Protein AF-A0A660Z3Q2-F1 (afdb_monomer_lite)

Structure (mmCIF, N/CA/C/O backbone):
data_AF-A0A660Z3Q2-F1
#
_entry.id   AF-A0A660Z3Q2-F1
#
loop_
_atom_site.group_PDB
_atom_site.id
_atom_site.type_symbol
_atom_site.label_atom_id
_atom_site.label_alt_id
_atom_site.label_comp_id
_atom_site.label_asym_id
_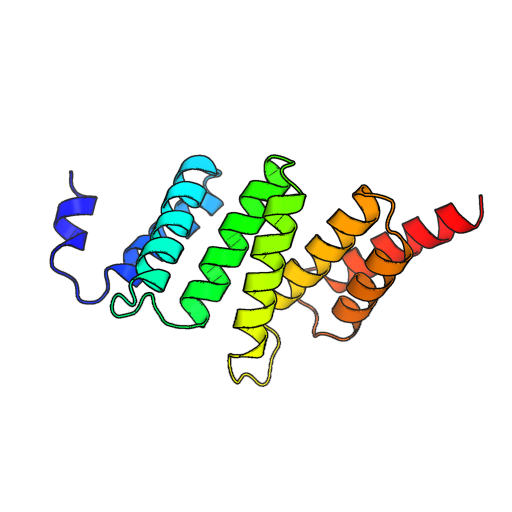atom_site.label_entity_id
_atom_site.label_seq_id
_atom_site.pdbx_PDB_ins_code
_atom_site.Cartn_x
_atom_site.Cartn_y
_atom_site.Cartn_z
_atom_site.occupancy
_atom_site.B_iso_or_equiv
_atom_site.auth_seq_id
_atom_site.auth_comp_id
_atom_site.auth_asym_id
_atom_site.auth_atom_id
_atom_site.pdbx_PDB_model_num
ATOM 1 N N . PRO A 1 1 ? 17.672 17.074 -21.835 1.00 53.78 1 PRO A N 1
ATOM 2 C CA . PRO A 1 1 ? 18.780 16.893 -22.802 1.00 53.78 1 PRO A CA 1
ATOM 3 C C . PRO A 1 1 ? 19.768 15.762 -22.444 1.00 53.78 1 PRO A C 1
ATOM 5 O O . PRO A 1 1 ? 19.957 14.878 -23.263 1.00 53.78 1 PRO A O 1
ATOM 8 N N . TYR A 1 2 ? 20.361 15.716 -21.237 1.00 38.00 2 TYR A N 1
ATOM 9 C CA . TYR A 1 2 ? 21.365 14.681 -20.887 1.00 38.00 2 TYR A CA 1
ATOM 10 C C . TYR A 1 2 ? 20.760 13.327 -20.441 1.00 38.00 2 TYR A C 1
ATOM 12 O O . TYR A 1 2 ? 21.288 12.262 -20.747 1.00 38.00 2 TYR A O 1
ATOM 20 N N . TYR A 1 3 ? 19.597 13.348 -19.776 1.00 50.69 3 TYR A N 1
ATOM 21 C CA . TYR A 1 3 ? 18.874 12.139 -19.339 1.00 50.69 3 TYR A CA 1
ATOM 22 C C . TYR A 1 3 ? 18.290 11.320 -20.510 1.00 50.69 3 TYR A C 1
ATOM 24 O O . TYR A 1 3 ? 18.230 10.093 -20.453 1.00 50.69 3 TYR A O 1
ATOM 32 N N . GLU A 1 4 ? 17.888 11.982 -21.596 1.00 46.44 4 GLU A N 1
ATOM 33 C CA . GLU A 1 4 ? 17.324 11.325 -22.788 1.00 46.44 4 GLU A CA 1
ATOM 34 C C . GLU A 1 4 ? 18.394 10.593 -23.606 1.00 46.44 4 GLU A C 1
ATOM 36 O O . GLU A 1 4 ? 18.151 9.493 -24.095 1.00 46.44 4 GLU A O 1
ATOM 41 N N . ILE A 1 5 ? 19.608 11.147 -23.674 1.00 48.66 5 ILE A N 1
ATOM 42 C CA . ILE A 1 5 ? 20.740 10.542 -24.390 1.00 48.66 5 ILE A CA 1
ATOM 43 C C . ILE A 1 5 ? 21.265 9.304 -23.645 1.00 48.66 5 ILE A C 1
ATOM 45 O O . ILE A 1 5 ? 21.630 8.315 -24.272 1.00 48.66 5 ILE A O 1
ATOM 49 N N . LEU A 1 6 ? 21.226 9.298 -22.306 1.00 46.88 6 LEU A N 1
ATOM 50 C CA . LEU A 1 6 ? 21.629 8.127 -21.515 1.00 46.88 6 LEU A CA 1
ATOM 51 C C . LEU A 1 6 ? 20.600 6.979 -21.547 1.00 46.88 6 LEU A C 1
ATOM 53 O O . LEU A 1 6 ? 20.926 5.839 -21.225 1.00 46.88 6 LEU A O 1
ATOM 57 N N . THR A 1 7 ? 19.338 7.265 -21.887 1.00 47.34 7 THR A N 1
ATOM 58 C CA . THR A 1 7 ? 18.231 6.294 -21.809 1.00 47.34 7 THR A CA 1
ATOM 59 C C . THR A 1 7 ? 17.910 5.602 -23.135 1.00 47.34 7 THR A C 1
ATOM 61 O O . THR A 1 7 ? 17.141 4.637 -23.127 1.00 47.34 7 THR A O 1
ATOM 64 N N . SER A 1 8 ? 18.489 6.042 -24.256 1.00 46.38 8 SER A N 1
ATOM 65 C CA . SER A 1 8 ? 18.271 5.449 -25.583 1.00 46.38 8 SER A CA 1
ATOM 66 C C . SER A 1 8 ? 19.147 4.221 -25.871 1.00 46.38 8 SER A C 1
ATOM 68 O O . SER A 1 8 ? 18.746 3.386 -26.674 1.00 46.38 8 SER A O 1
ATOM 70 N N . SER A 1 9 ? 20.287 4.058 -25.187 1.00 46.56 9 SER A N 1
ATOM 71 C CA . SER A 1 9 ? 21.282 3.010 -25.482 1.00 46.56 9 SER A CA 1
ATOM 72 C C . SER A 1 9 ? 21.433 1.917 -24.414 1.00 46.56 9 SER A C 1
ATOM 74 O O . SER A 1 9 ? 22.204 0.978 -24.606 1.00 46.56 9 SER A O 1
ATOM 76 N N . LEU A 1 10 ? 20.704 1.978 -23.290 1.00 49.03 10 LEU A N 1
ATOM 77 C CA . LEU A 1 10 ? 20.889 1.026 -22.187 1.00 49.03 10 LEU A CA 1
ATOM 78 C C . LEU A 1 10 ? 19.821 -0.089 -22.154 1.00 49.03 10 LEU A C 1
ATOM 80 O O . LEU A 1 10 ? 18.632 0.213 -22.001 1.00 49.03 10 LEU A O 1
ATOM 84 N N . PRO A 1 11 ? 20.224 -1.377 -22.063 1.00 50.94 11 PRO A N 1
ATOM 85 C CA . PRO A 1 11 ? 19.355 -2.527 -21.748 1.00 50.94 11 PRO A CA 1
ATOM 86 C C . PRO A 1 11 ? 18.588 -2.429 -20.407 1.00 50.94 11 PRO A C 1
ATOM 88 O O . PRO A 1 11 ? 17.907 -3.366 -19.992 1.00 50.94 11 PRO A O 1
ATOM 91 N N . LYS A 1 12 ? 18.714 -1.307 -19.681 1.00 64.00 12 LYS A N 1
ATOM 92 C CA . LYS A 1 12 ? 18.194 -1.067 -18.327 1.00 64.00 12 LYS A CA 1
ATOM 93 C C . LYS A 1 12 ? 17.257 0.150 -18.226 1.00 64.00 12 LYS A C 1
ATOM 95 O O . LYS A 1 12 ? 16.990 0.590 -17.111 1.00 64.00 12 LYS A O 1
ATOM 100 N N . LYS A 1 13 ? 16.698 0.663 -19.333 1.00 74.06 13 LYS A N 1
ATOM 101 C CA . LYS A 1 13 ? 15.799 1.845 -19.355 1.00 74.06 13 LYS A CA 1
ATOM 102 C C . LYS A 1 13 ? 14.706 1.834 -18.268 1.00 74.06 13 LYS A C 1
ATOM 104 O O . LYS A 1 13 ? 14.540 2.821 -17.556 1.00 74.06 13 LYS A O 1
ATOM 109 N N . GLN A 1 14 ? 14.046 0.693 -18.045 1.00 75.81 14 GLN A N 1
ATOM 110 C CA . GLN A 1 14 ? 13.028 0.545 -16.987 1.00 75.81 14 GLN A CA 1
ATOM 111 C C . GLN A 1 14 ? 13.573 0.757 -15.565 1.00 75.81 14 GLN A C 1
ATOM 113 O O . GLN A 1 14 ? 12.877 1.283 -14.701 1.00 75.81 14 GLN A O 1
ATOM 118 N N . VAL A 1 15 ? 14.826 0.366 -15.314 1.00 79.75 15 VAL A N 1
ATOM 119 C CA . VAL A 1 15 ? 15.496 0.559 -14.021 1.00 79.75 15 VAL A CA 1
ATOM 120 C C . VAL A 1 15 ? 15.781 2.044 -13.814 1.00 79.75 15 VAL A C 1
ATOM 122 O O . VAL A 1 15 ? 15.440 2.581 -12.765 1.00 79.75 15 VAL A O 1
ATOM 125 N N . CYS A 1 16 ? 16.331 2.722 -14.825 1.00 82.75 16 CYS A N 1
ATOM 126 C CA . CYS A 1 16 ? 16.638 4.154 -14.777 1.00 82.75 16 CYS A CA 1
ATOM 127 C C . CYS A 1 16 ? 15.385 5.021 -14.566 1.00 82.75 16 CYS A C 1
ATOM 129 O O . CYS A 1 16 ? 15.412 5.950 -13.759 1.00 82.75 16 CYS A O 1
ATOM 131 N N . GLU A 1 17 ? 14.277 4.706 -15.241 1.00 87.75 17 GLU A N 1
ATOM 132 C CA . GLU A 1 17 ? 13.003 5.419 -15.064 1.00 87.75 17 GLU A CA 1
ATOM 133 C C . GLU A 1 17 ? 12.446 5.250 -13.644 1.00 87.75 17 GLU A C 1
ATOM 135 O O . GLU A 1 17 ? 12.069 6.230 -13.003 1.00 87.75 17 GLU A O 1
ATOM 140 N N . ARG A 1 18 ? 12.465 4.029 -13.097 1.00 92.44 18 ARG A N 1
ATOM 141 C CA . ARG A 1 18 ? 12.018 3.773 -11.717 1.00 92.44 18 ARG A CA 1
ATOM 142 C C . ARG A 1 18 ? 12.894 4.480 -10.685 1.00 92.44 18 ARG A C 1
ATOM 144 O O . ARG A 1 18 ? 12.364 5.054 -9.737 1.00 92.44 18 ARG A O 1
ATOM 151 N N . TRP A 1 19 ? 14.216 4.484 -10.869 1.00 90.81 19 TRP A N 1
ATOM 152 C CA . TRP A 1 19 ? 15.125 5.238 -9.998 1.00 90.81 19 TRP A CA 1
ATOM 153 C C . TRP A 1 19 ? 14.843 6.735 -10.033 1.00 90.81 19 TRP A C 1
ATOM 155 O O . TRP A 1 19 ? 14.782 7.360 -8.977 1.00 90.81 19 TRP A O 1
ATOM 165 N N . HIS A 1 20 ? 14.603 7.294 -11.218 1.00 91.56 20 HIS A N 1
ATOM 166 C CA . HIS A 1 20 ? 14.209 8.692 -11.350 1.00 91.56 20 HIS A CA 1
ATOM 167 C C . HIS A 1 20 ? 12.900 8.977 -10.595 1.00 91.56 20 HIS A C 1
ATOM 169 O O . HIS A 1 20 ? 12.843 9.930 -9.819 1.00 91.56 20 HIS A O 1
ATOM 175 N N . GLY A 1 21 ? 11.899 8.097 -10.715 1.00 94.00 21 GLY A N 1
ATOM 176 C CA . GLY A 1 21 ? 10.656 8.186 -9.944 1.00 94.00 21 GLY A CA 1
ATOM 177 C C . GLY A 1 21 ? 10.888 8.175 -8.428 1.00 94.00 21 GLY A C 1
ATOM 178 O O . GLY A 1 21 ? 10.359 9.024 -7.716 1.00 94.00 21 GLY A O 1
ATOM 179 N N . ARG A 1 22 ? 11.737 7.276 -7.916 1.00 92.62 22 ARG A N 1
ATOM 180 C CA . ARG A 1 22 ? 12.079 7.213 -6.479 1.00 92.62 22 ARG A CA 1
ATOM 181 C C . ARG A 1 22 ? 12.795 8.467 -5.985 1.00 92.62 22 ARG A C 1
ATOM 183 O O . ARG A 1 22 ? 12.502 8.948 -4.893 1.00 92.62 22 ARG A O 1
ATOM 190 N N . ILE A 1 23 ? 13.727 8.999 -6.777 1.00 93.00 23 ILE A N 1
ATOM 191 C CA . ILE A 1 23 ? 14.432 10.244 -6.450 1.00 93.00 23 ILE A CA 1
ATOM 192 C C . ILE A 1 23 ? 13.438 11.407 -6.403 1.00 93.00 23 ILE A C 1
ATOM 194 O O . ILE A 1 23 ? 13.490 12.201 -5.468 1.00 93.00 23 ILE A O 1
ATOM 198 N N . ALA A 1 24 ? 12.511 11.479 -7.363 1.00 93.69 24 ALA A N 1
ATOM 199 C CA . ALA A 1 24 ? 11.453 12.482 -7.375 1.00 93.69 24 ALA A CA 1
ATOM 200 C C . ALA A 1 24 ? 10.584 12.401 -6.107 1.00 93.69 24 ALA A C 1
ATOM 202 O O . ALA A 1 24 ? 10.389 13.424 -5.457 1.00 93.69 24 ALA A O 1
ATOM 203 N N . ILE A 1 25 ? 10.164 11.199 -5.687 1.00 92.50 25 ILE A N 1
ATOM 204 C CA . ILE A 1 25 ? 9.449 10.987 -4.413 1.00 92.50 25 ILE A CA 1
ATOM 205 C C . ILE A 1 25 ? 10.26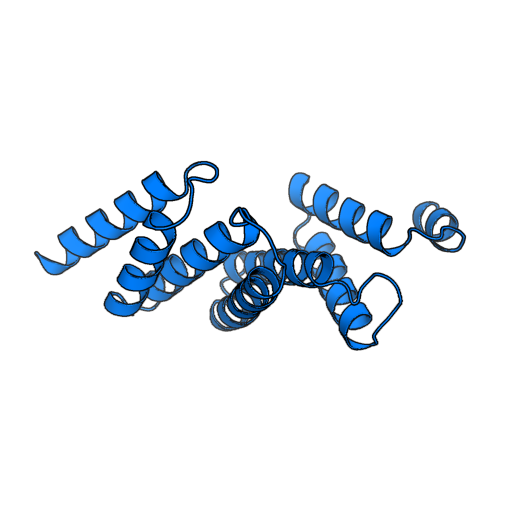9 11.501 -3.225 1.00 92.50 25 ILE A C 1
ATOM 207 O O . ILE A 1 25 ? 9.759 12.270 -2.416 1.00 92.50 25 ILE A O 1
ATOM 211 N N . LYS A 1 26 ? 11.553 11.129 -3.134 1.00 92.44 26 LYS A N 1
ATOM 212 C CA . LYS A 1 26 ? 12.428 11.549 -2.026 1.00 92.44 26 LYS A CA 1
ATOM 213 C C . LYS A 1 26 ? 12.621 13.071 -1.968 1.00 92.44 26 LYS A C 1
ATOM 215 O O . LYS A 1 26 ? 12.814 13.614 -0.889 1.00 92.44 26 LYS A O 1
ATOM 220 N N . LYS A 1 27 ? 12.564 13.750 -3.116 1.00 93.50 27 LYS A N 1
ATOM 221 C CA . LYS A 1 27 ? 12.647 15.214 -3.228 1.00 93.50 27 LYS A CA 1
ATOM 222 C C . LYS A 1 27 ? 11.294 15.928 -3.098 1.00 93.50 27 LYS A C 1
ATOM 224 O O . LYS A 1 27 ? 11.259 17.150 -3.180 1.00 93.50 27 LYS A O 1
ATOM 229 N N . GLY A 1 28 ? 10.190 15.196 -2.926 1.00 91.81 28 GLY A N 1
ATOM 230 C CA . GLY A 1 28 ? 8.841 15.768 -2.861 1.00 91.81 28 GLY A CA 1
ATOM 231 C C . GLY A 1 28 ? 8.275 16.217 -4.215 1.00 91.81 28 GLY A C 1
ATOM 232 O O . GLY A 1 28 ? 7.280 16.934 -4.265 1.00 91.81 28 GLY A O 1
ATOM 233 N N . TYR A 1 29 ? 8.871 15.800 -5.334 1.00 93.62 29 TYR A N 1
ATOM 234 C CA . TYR A 1 29 ? 8.390 16.107 -6.684 1.00 93.62 29 TYR A CA 1
ATOM 235 C C . TYR A 1 29 ? 7.261 15.148 -7.089 1.00 93.62 29 TYR A C 1
ATOM 237 O O . TYR A 1 29 ? 7.419 14.303 -7.975 1.00 93.62 29 TYR A O 1
ATOM 245 N N . TRP A 1 30 ? 6.114 15.265 -6.412 1.00 89.00 30 TRP A N 1
ATOM 246 C CA . TRP A 1 30 ? 4.984 14.335 -6.527 1.00 89.00 30 TRP A CA 1
ATOM 247 C C . TRP A 1 30 ? 4.407 14.251 -7.944 1.00 89.00 30 TRP A C 1
ATOM 249 O O . TRP A 1 30 ? 4.176 13.151 -8.437 1.00 89.00 30 TRP A O 1
ATOM 259 N N . ILE A 1 31 ? 4.260 15.390 -8.633 1.00 90.81 31 ILE A N 1
ATOM 260 C CA . ILE A 1 31 ? 3.751 15.452 -10.016 1.00 90.81 31 ILE A CA 1
ATOM 261 C C . ILE A 1 31 ? 4.686 14.693 -10.970 1.00 90.81 31 ILE A C 1
ATOM 263 O O . ILE A 1 31 ? 4.242 13.875 -11.777 1.00 90.81 31 ILE A O 1
ATOM 267 N N . THR A 1 32 ? 5.996 14.922 -10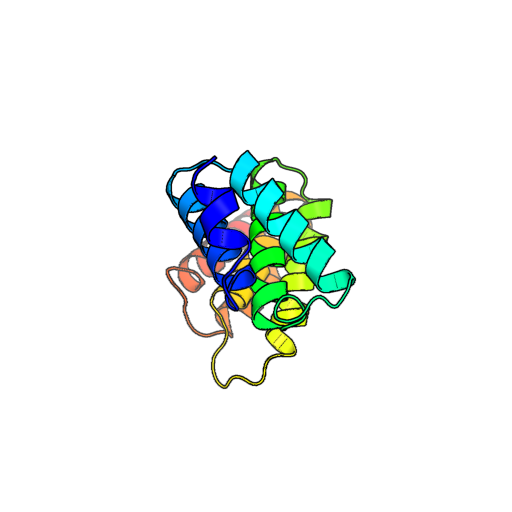.848 1.00 92.12 32 THR A N 1
ATOM 268 C CA . THR A 1 32 ? 7.011 14.240 -11.660 1.00 92.12 32 THR A CA 1
ATOM 269 C C . THR A 1 32 ? 6.996 12.736 -11.407 1.00 92.12 32 THR A C 1
ATOM 271 O O . THR A 1 32 ? 6.984 11.949 -12.353 1.00 92.12 32 THR A O 1
ATOM 274 N N . ALA A 1 33 ? 6.955 12.323 -10.138 1.00 93.94 33 ALA A N 1
ATOM 275 C CA . ALA A 1 33 ? 6.897 10.912 -9.777 1.00 93.94 33 ALA A CA 1
ATOM 276 C C . ALA A 1 33 ? 5.622 10.230 -10.302 1.00 93.94 33 ALA A C 1
ATOM 278 O O . ALA A 1 33 ? 5.704 9.133 -10.855 1.00 93.94 33 ALA A O 1
ATOM 279 N N . ASP A 1 34 ? 4.465 10.884 -10.179 1.00 92.06 34 ASP A N 1
ATOM 280 C CA . ASP A 1 34 ? 3.187 10.380 -10.690 1.00 92.06 34 ASP A CA 1
ATOM 281 C C . ASP A 1 34 ? 3.235 10.150 -12.202 1.00 92.06 34 ASP A C 1
ATOM 283 O O . ASP A 1 34 ? 2.909 9.057 -12.668 1.00 92.06 34 ASP A O 1
ATOM 287 N N . SER A 1 35 ? 3.729 11.134 -12.960 1.00 94.62 35 SER A N 1
ATOM 288 C CA . SER A 1 35 ? 3.901 11.019 -14.412 1.00 94.62 35 SER A CA 1
ATOM 289 C C . SER A 1 35 ? 4.796 9.831 -14.787 1.00 94.62 35 SER A C 1
ATOM 291 O O . SER A 1 35 ? 4.427 8.998 -15.622 1.00 94.62 35 SER A O 1
ATOM 293 N N . ILE A 1 36 ? 5.938 9.680 -14.105 1.00 95.56 36 ILE A N 1
ATOM 294 C CA . ILE A 1 36 ? 6.874 8.572 -14.332 1.00 95.56 36 ILE A CA 1
ATOM 295 C C . ILE A 1 36 ? 6.197 7.221 -14.074 1.00 95.56 36 ILE A C 1
ATOM 297 O O . ILE A 1 36 ? 6.227 6.342 -14.939 1.00 95.56 36 ILE A O 1
ATOM 301 N N . PHE A 1 37 ? 5.570 7.028 -12.911 1.00 97.31 37 PHE A N 1
ATOM 302 C CA . PHE A 1 37 ? 4.997 5.728 -12.557 1.00 97.31 37 PHE A CA 1
ATOM 303 C C . PHE A 1 37 ? 3.718 5.400 -13.341 1.00 97.31 37 PHE A C 1
ATOM 305 O O . PHE A 1 37 ? 3.500 4.231 -13.674 1.00 97.31 37 PHE A O 1
ATOM 312 N N . LYS A 1 38 ? 2.919 6.396 -13.749 1.00 96.69 38 LYS A N 1
ATOM 313 C CA . LYS A 1 38 ? 1.826 6.190 -14.716 1.00 96.69 38 LYS A CA 1
ATOM 314 C C . LYS A 1 38 ? 2.361 5.715 -16.064 1.00 96.69 38 LYS A C 1
ATOM 316 O O . LYS A 1 38 ? 1.837 4.747 -16.613 1.00 96.69 38 LYS A O 1
ATOM 321 N N . ASN A 1 39 ? 3.438 6.323 -16.561 1.00 95.69 39 ASN A N 1
ATOM 322 C CA . ASN A 1 39 ? 4.083 5.898 -17.803 1.00 95.69 39 ASN A CA 1
ATOM 323 C C . ASN A 1 39 ? 4.631 4.460 -17.696 1.00 95.69 39 ASN A C 1
ATOM 325 O O . ASN A 1 39 ? 4.410 3.639 -18.586 1.00 95.69 39 ASN A O 1
ATOM 329 N N . VAL A 1 40 ? 5.248 4.100 -16.565 1.00 95.62 40 VAL A N 1
ATOM 330 C CA . VAL A 1 40 ? 5.672 2.715 -16.287 1.00 95.62 40 VAL A CA 1
ATOM 331 C C . VAL A 1 40 ? 4.495 1.737 -16.396 1.00 95.62 40 VAL A C 1
ATOM 333 O O . VAL A 1 40 ? 4.640 0.683 -17.015 1.00 95.62 40 VAL A O 1
ATOM 336 N N . LEU A 1 41 ? 3.318 2.077 -15.856 1.00 96.00 41 LEU A N 1
ATOM 337 C CA . LEU A 1 41 ? 2.121 1.235 -15.970 1.00 96.00 41 LEU A CA 1
ATOM 338 C C . LEU A 1 41 ? 1.585 1.148 -17.406 1.00 96.00 41 LEU A C 1
ATOM 340 O O . LEU A 1 41 ? 1.138 0.075 -17.809 1.00 96.00 41 LEU A O 1
ATOM 344 N N . VAL A 1 42 ? 1.640 2.232 -18.187 1.00 96.00 42 VAL A N 1
ATOM 345 C CA . VAL A 1 42 ? 1.274 2.220 -19.617 1.00 96.00 42 VAL A CA 1
ATOM 346 C C . VAL A 1 42 ? 2.186 1.268 -20.392 1.00 96.00 42 VAL A C 1
ATOM 348 O O . VAL A 1 42 ? 1.695 0.353 -21.054 1.00 96.00 42 VAL A O 1
ATOM 351 N N . LYS A 1 43 ? 3.507 1.392 -20.224 1.00 94.25 43 LYS A N 1
ATOM 352 C CA . LYS A 1 43 ? 4.489 0.501 -20.862 1.00 94.25 43 LYS A CA 1
ATOM 353 C C . LYS A 1 43 ? 4.320 -0.957 -20.428 1.00 94.25 43 LYS A C 1
ATOM 355 O O . LYS A 1 43 ? 4.462 -1.877 -21.230 1.00 94.25 43 LYS A O 1
ATOM 360 N N . ALA A 1 44 ? 3.968 -1.182 -19.162 1.00 93.94 44 ALA A N 1
ATOM 361 C CA . ALA A 1 44 ? 3.697 -2.516 -18.640 1.00 93.94 44 ALA A CA 1
ATOM 362 C C . ALA A 1 44 ? 2.438 -3.160 -19.249 1.00 93.94 44 ALA A C 1
ATOM 364 O O . ALA A 1 44 ? 2.401 -4.384 -19.373 1.00 93.94 44 ALA A O 1
ATOM 365 N N . LYS A 1 45 ? 1.421 -2.365 -19.620 1.00 94.12 45 LYS A N 1
ATOM 366 C CA . LYS A 1 45 ? 0.223 -2.836 -20.345 1.00 94.12 45 LYS A CA 1
ATOM 367 C C . LYS A 1 45 ? 0.522 -3.172 -21.803 1.00 94.12 45 LYS A C 1
ATOM 369 O O . LYS A 1 45 ? -0.029 -4.128 -22.326 1.00 94.12 45 LYS A O 1
ATOM 374 N N . GLN A 1 46 ? 1.426 -2.426 -22.428 1.00 93.94 46 GLN A N 1
ATOM 375 C CA . GLN A 1 46 ? 1.917 -2.679 -23.786 1.00 93.94 46 GLN A CA 1
ATOM 376 C C . GLN A 1 46 ? 2.917 -3.853 -23.860 1.00 93.94 46 GLN A C 1
ATOM 378 O O . GLN A 1 46 ? 3.502 -4.097 -24.908 1.00 93.94 46 GLN A O 1
ATOM 383 N N . ASN A 1 47 ? 3.139 -4.573 -22.753 1.00 90.00 47 ASN A N 1
ATOM 384 C CA . ASN A 1 47 ? 4.077 -5.693 -22.651 1.00 90.00 47 ASN A CA 1
ATOM 385 C C . ASN A 1 47 ? 5.528 -5.357 -23.040 1.00 90.00 47 ASN A C 1
ATOM 387 O O . ASN A 1 47 ? 6.278 -6.252 -23.426 1.00 90.00 47 ASN A O 1
ATOM 391 N N . LEU A 1 48 ? 5.966 -4.100 -22.871 1.00 88.06 48 LEU A N 1
ATOM 392 C CA . LEU A 1 48 ? 7.363 -3.743 -23.123 1.00 88.06 48 LEU A CA 1
ATOM 393 C C . LEU A 1 48 ? 8.293 -4.542 -22.203 1.00 88.06 48 LEU A C 1
ATOM 395 O O . LEU A 1 48 ? 8.065 -4.658 -20.990 1.00 88.06 48 LEU A O 1
ATOM 399 N N . THR A 1 49 ? 9.379 -5.047 -22.789 1.00 85.94 49 THR A N 1
ATOM 400 C CA . THR A 1 49 ? 10.377 -5.876 -22.114 1.00 85.94 49 THR A CA 1
ATOM 401 C C . THR A 1 49 ? 10.851 -5.231 -20.814 1.00 85.94 49 THR A C 1
ATOM 403 O O . THR A 1 49 ? 11.308 -4.090 -20.776 1.00 85.94 49 THR A O 1
ATOM 406 N N . GLY A 1 50 ? 10.725 -5.970 -19.710 1.00 86.50 50 GLY A N 1
ATOM 407 C CA . GLY A 1 50 ? 11.158 -5.539 -18.381 1.00 86.50 50 GLY A CA 1
ATOM 408 C C . GLY A 1 50 ? 10.109 -4.759 -17.584 1.00 86.50 50 GLY A C 1
ATOM 409 O O . GLY A 1 50 ? 10.098 -4.896 -16.361 1.00 86.50 50 GLY A O 1
ATOM 410 N N . TYR A 1 51 ? 9.197 -4.025 -18.232 1.00 90.00 51 TYR A N 1
ATOM 411 C CA . TYR A 1 51 ? 8.087 -3.322 -17.567 1.00 90.00 51 TYR A CA 1
ATOM 412 C C . TYR A 1 51 ? 6.957 -4.272 -17.163 1.00 90.00 51 TYR A C 1
ATOM 414 O O . TYR A 1 51 ? 6.255 -4.048 -16.178 1.00 90.00 51 TYR A O 1
ATOM 422 N N . ASN A 1 52 ? 6.795 -5.367 -17.905 1.00 88.62 52 ASN A N 1
ATOM 423 C CA . ASN A 1 52 ? 5.762 -6.372 -17.675 1.00 88.62 52 ASN A CA 1
ATOM 424 C C . ASN A 1 52 ? 5.952 -7.204 -16.384 1.00 88.62 52 ASN A C 1
ATOM 426 O O . ASN A 1 52 ? 5.012 -7.888 -15.968 1.00 88.62 52 ASN A O 1
ATOM 430 N N . LYS A 1 53 ? 7.119 -7.115 -15.728 1.00 93.44 53 LYS A N 1
ATOM 431 C CA . LYS A 1 53 ? 7.459 -7.833 -14.487 1.00 93.44 53 LYS A CA 1
ATOM 432 C C . LYS A 1 53 ? 6.548 -7.428 -13.320 1.00 93.44 53 LYS A C 1
ATOM 434 O O . LYS A 1 53 ? 6.350 -6.242 -13.060 1.00 93.44 53 LYS A O 1
ATOM 439 N N . LEU A 1 54 ? 6.082 -8.404 -12.535 1.00 94.94 54 LEU A N 1
ATOM 440 C CA . LEU A 1 54 ? 5.189 -8.167 -11.388 1.00 94.94 54 LEU A CA 1
ATOM 441 C C . LEU A 1 54 ? 5.774 -7.182 -10.365 1.00 94.94 54 LEU A C 1
ATOM 443 O O . LEU A 1 54 ? 5.083 -6.262 -9.940 1.00 94.94 54 LEU A O 1
ATOM 447 N N . LYS A 1 55 ? 7.072 -7.299 -10.041 1.00 94.69 55 LYS A N 1
ATOM 448 C CA . LYS A 1 55 ? 7.761 -6.375 -9.118 1.00 94.69 55 LYS A CA 1
ATOM 449 C C . LYS A 1 55 ? 7.719 -4.914 -9.599 1.00 94.69 55 LYS A C 1
ATOM 451 O O . LYS A 1 55 ? 7.631 -4.014 -8.771 1.00 94.69 55 LYS A O 1
ATOM 456 N N . VAL A 1 56 ? 7.760 -4.684 -10.917 1.00 94.88 56 VAL A N 1
ATOM 457 C CA . VAL A 1 56 ? 7.671 -3.343 -11.526 1.00 94.88 56 VAL A CA 1
ATOM 458 C C . VAL A 1 56 ? 6.242 -2.817 -11.455 1.00 94.88 56 VAL A C 1
ATOM 460 O O . VAL A 1 56 ? 6.023 -1.693 -11.010 1.00 94.88 56 VAL A O 1
ATOM 463 N N . LYS A 1 57 ? 5.269 -3.650 -11.838 1.00 97.00 57 LYS A N 1
ATOM 464 C CA . LYS A 1 57 ? 3.841 -3.314 -11.787 1.00 97.00 57 LYS A CA 1
ATOM 465 C C . LYS A 1 57 ? 3.375 -2.989 -10.364 1.00 97.00 57 LYS A C 1
ATOM 467 O O . LYS A 1 57 ? 2.690 -1.988 -10.180 1.00 97.00 57 LYS A O 1
ATOM 472 N N . ARG A 1 58 ? 3.792 -3.786 -9.371 1.00 97.69 58 ARG A N 1
ATOM 473 C CA . ARG A 1 58 ? 3.532 -3.569 -7.937 1.00 97.69 58 ARG A CA 1
ATOM 474 C C . ARG A 1 58 ? 4.000 -2.191 -7.487 1.00 97.69 58 ARG A C 1
ATOM 476 O O . ARG A 1 58 ? 3.213 -1.404 -6.981 1.00 97.69 58 ARG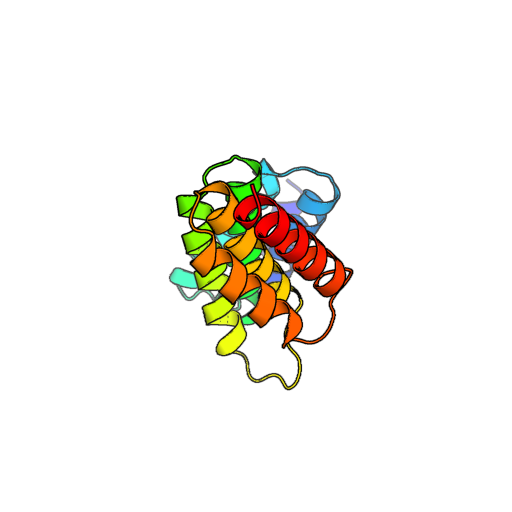 A O 1
ATOM 483 N N . GLU A 1 59 ? 5.278 -1.897 -7.709 1.00 97.06 59 GLU A N 1
ATOM 484 C CA . GLU A 1 59 ? 5.877 -0.630 -7.296 1.00 97.06 59 GLU A CA 1
ATOM 485 C C . GLU A 1 59 ? 5.194 0.573 -7.955 1.00 97.06 59 GLU A C 1
ATOM 487 O O . GLU A 1 59 ? 4.855 1.544 -7.283 1.00 97.06 59 GLU A O 1
ATOM 492 N N . ALA A 1 60 ? 4.973 0.509 -9.269 1.00 97.50 60 ALA A N 1
ATOM 493 C CA . ALA A 1 60 ? 4.346 1.608 -9.987 1.00 97.50 60 ALA A CA 1
ATOM 494 C C . ALA A 1 60 ? 2.891 1.821 -9.542 1.00 97.50 60 ALA A C 1
ATOM 496 O O . ALA A 1 60 ? 2.473 2.959 -9.346 1.00 97.50 60 ALA A O 1
ATOM 497 N N . ALA A 1 61 ? 2.137 0.739 -9.313 1.00 98.31 61 ALA A N 1
ATOM 498 C CA . ALA A 1 61 ? 0.786 0.821 -8.767 1.00 98.31 61 ALA A CA 1
ATOM 499 C C . ALA A 1 61 ? 0.772 1.480 -7.380 1.00 98.31 61 ALA A C 1
ATOM 501 O O . ALA A 1 61 ? -0.044 2.369 -7.153 1.00 98.31 61 ALA A O 1
ATOM 502 N N . TYR A 1 62 ? 1.705 1.117 -6.495 1.00 98.31 62 TYR A N 1
ATOM 503 C CA . TYR A 1 62 ? 1.822 1.721 -5.167 1.00 98.31 62 TYR A CA 1
ATOM 504 C C . TYR A 1 62 ? 2.053 3.235 -5.220 1.00 98.31 62 TYR A C 1
ATOM 506 O O . TYR A 1 62 ? 1.329 3.991 -4.575 1.00 98.31 62 TYR A O 1
ATOM 514 N N . TYR A 1 63 ? 3.039 3.702 -5.992 1.00 97.50 63 TYR A N 1
ATOM 515 C CA . TYR A 1 63 ? 3.352 5.134 -6.022 1.00 97.50 63 TYR A CA 1
ATOM 516 C C . TYR A 1 63 ? 2.242 5.965 -6.673 1.00 97.50 63 TYR A C 1
ATOM 518 O O . TYR A 1 63 ? 1.945 7.057 -6.188 1.00 97.50 63 TYR A O 1
ATOM 526 N N . VAL A 1 64 ? 1.579 5.432 -7.704 1.00 97.88 64 VAL A N 1
ATOM 527 C CA . VAL A 1 64 ? 0.393 6.071 -8.297 1.00 97.88 64 VAL A CA 1
ATOM 528 C C . VAL A 1 64 ? -0.758 6.131 -7.287 1.00 97.88 64 VAL A C 1
ATOM 530 O O . VAL A 1 64 ? -1.385 7.177 -7.134 1.00 97.88 64 VAL A O 1
ATOM 533 N N . ALA A 1 65 ? -1.009 5.048 -6.544 1.00 97.94 65 ALA A N 1
ATOM 534 C CA . ALA A 1 65 ? -2.025 5.029 -5.493 1.00 97.94 65 ALA A CA 1
ATOM 535 C C . ALA A 1 65 ? -1.732 6.053 -4.388 1.00 97.94 65 ALA A C 1
ATOM 537 O O . ALA A 1 65 ? -2.620 6.798 -3.975 1.00 97.94 65 ALA A O 1
ATOM 538 N N . ASN A 1 66 ? -0.475 6.135 -3.946 1.00 95.94 66 ASN A N 1
ATOM 539 C CA . ASN A 1 66 ? -0.059 7.085 -2.923 1.00 95.94 66 ASN A CA 1
ATOM 540 C C . ASN A 1 66 ? -0.236 8.539 -3.382 1.00 95.94 66 ASN A C 1
ATOM 542 O O . ASN A 1 66 ? -0.693 9.367 -2.598 1.00 95.94 66 ASN A O 1
ATOM 546 N N . ASN A 1 67 ? 0.051 8.850 -4.650 1.00 95.88 67 ASN A N 1
ATOM 547 C CA . ASN A 1 67 ? -0.211 10.181 -5.193 1.00 95.88 67 ASN A CA 1
ATOM 548 C C . ASN A 1 67 ? -1.716 10.513 -5.209 1.00 95.88 67 ASN A C 1
ATOM 550 O O . ASN A 1 67 ? -2.117 11.595 -4.776 1.00 95.88 67 ASN A O 1
ATOM 554 N N . TYR A 1 68 ? -2.572 9.570 -5.618 1.00 97.38 68 TYR A N 1
ATOM 555 C CA . TYR A 1 68 ? -4.026 9.752 -5.526 1.00 97.38 68 TYR A CA 1
ATOM 556 C C . TYR A 1 68 ? -4.503 9.948 -4.081 1.00 97.38 68 TYR A C 1
ATOM 558 O O . TYR A 1 68 ? -5.335 10.813 -3.824 1.00 97.38 68 TYR A O 1
ATOM 566 N N . LYS A 1 69 ? -3.929 9.214 -3.119 1.00 95.88 69 LYS A N 1
ATOM 567 C CA . LYS A 1 69 ? -4.219 9.382 -1.688 1.00 95.88 69 LYS A CA 1
ATOM 568 C C . LYS A 1 69 ? -3.845 10.783 -1.195 1.00 95.88 69 LYS A C 1
ATOM 570 O O . LYS A 1 69 ? -4.652 11.421 -0.527 1.00 95.88 69 LYS A O 1
ATOM 575 N N . ILE A 1 70 ? -2.641 11.260 -1.521 1.00 93.25 70 ILE A N 1
ATOM 576 C CA . ILE A 1 70 ? -2.148 12.594 -1.127 1.00 93.25 70 ILE A CA 1
ATOM 577 C C . ILE A 1 70 ? -3.012 13.700 -1.748 1.00 93.25 70 ILE A C 1
ATOM 579 O O . ILE A 1 70 ? -3.327 14.681 -1.084 1.00 93.25 70 ILE A O 1
ATOM 583 N N . THR A 1 71 ? -3.464 13.513 -2.989 1.00 94.44 71 THR A N 1
ATOM 584 C CA . THR A 1 71 ? -4.352 14.455 -3.694 1.00 94.44 71 THR A CA 1
ATOM 585 C C . THR A 1 71 ? -5.841 14.251 -3.381 1.00 94.44 71 THR A C 1
ATOM 587 O O . THR A 1 71 ? -6.693 14.809 -4.064 1.00 94.44 71 THR A O 1
ATOM 590 N N . SER A 1 72 ? -6.175 13.470 -2.345 1.00 95.00 72 SER A N 1
ATOM 591 C CA . SER A 1 72 ? -7.547 13.181 -1.887 1.00 95.00 72 SER A CA 1
ATOM 592 C C . SER A 1 72 ? -8.486 12.533 -2.921 1.00 95.00 72 SER A C 1
ATOM 594 O O . SER A 1 72 ? -9.694 12.478 -2.710 1.00 95.00 72 SER A O 1
ATOM 596 N N . GLN A 1 73 ? -7.950 11.955 -3.995 1.00 97.38 73 GLN A N 1
ATOM 597 C CA . GLN A 1 73 ? -8.696 11.169 -4.984 1.00 97.38 73 GLN A CA 1
ATOM 598 C C . GLN A 1 73 ? -8.814 9.709 -4.516 1.00 97.38 73 GLN A C 1
ATOM 600 O O . GLN A 1 73 ? -8.158 8.804 -5.042 1.00 97.38 73 GLN A O 1
ATOM 605 N N . LEU A 1 74 ? -9.612 9.483 -3.470 1.00 97.00 74 LEU A N 1
ATOM 606 C CA . LEU A 1 74 ? -9.595 8.234 -2.698 1.00 97.00 74 LEU A CA 1
ATOM 607 C C . LEU A 1 74 ? -10.073 7.004 -3.485 1.00 97.00 74 LEU A C 1
ATOM 609 O O . LEU A 1 74 ? -9.490 5.933 -3.327 1.00 97.00 74 LEU A O 1
ATOM 613 N N . ASP A 1 75 ? -11.054 7.149 -4.377 1.00 97.44 75 ASP A N 1
ATOM 614 C CA . ASP A 1 75 ? -11.544 6.030 -5.198 1.00 97.44 75 ASP A CA 1
ATOM 615 C C . ASP A 1 75 ? -10.464 5.524 -6.158 1.00 97.44 75 ASP A C 1
ATOM 617 O O . ASP A 1 75 ? -10.183 4.325 -6.239 1.00 97.44 75 ASP A O 1
ATOM 621 N N . SER A 1 76 ? -9.767 6.451 -6.819 1.00 97.81 76 SER A N 1
ATOM 622 C CA . SER A 1 76 ? -8.602 6.131 -7.643 1.00 97.81 76 SER A CA 1
ATOM 623 C C . SER A 1 76 ? -7.498 5.485 -6.806 1.00 97.81 76 SER A C 1
ATOM 625 O O . SER A 1 76 ? -6.918 4.481 -7.224 1.00 97.81 76 SER A O 1
ATOM 627 N N . ALA A 1 77 ? -7.225 6.007 -5.607 1.00 98.38 77 ALA A N 1
ATOM 628 C CA . ALA A 1 77 ? -6.226 5.429 -4.712 1.00 98.38 77 ALA A CA 1
ATOM 629 C C . ALA A 1 77 ? -6.548 3.963 -4.373 1.00 98.38 77 ALA A C 1
ATOM 631 O O . ALA A 1 77 ? -5.675 3.106 -4.517 1.00 98.38 77 ALA A O 1
ATOM 632 N N . LEU A 1 78 ? -7.803 3.652 -4.023 1.00 98.50 78 LEU A N 1
ATOM 633 C CA . LEU A 1 78 ? -8.257 2.284 -3.751 1.00 98.50 78 LEU A CA 1
ATOM 634 C C . LEU A 1 78 ? -8.022 1.350 -4.942 1.00 98.50 78 LEU A C 1
ATOM 636 O O . LEU A 1 78 ? -7.522 0.240 -4.758 1.00 98.50 78 LEU A O 1
ATOM 640 N N . VAL A 1 79 ? -8.331 1.783 -6.168 1.00 98.44 79 VAL A N 1
ATOM 641 C CA . VAL A 1 79 ? -8.111 0.965 -7.375 1.00 98.44 79 VAL A CA 1
ATOM 642 C C . VAL A 1 79 ? -6.635 0.589 -7.526 1.00 98.44 79 VAL A C 1
ATOM 644 O O . VAL A 1 79 ? -6.308 -0.569 -7.804 1.00 98.44 79 VAL A O 1
ATOM 647 N N . TYR A 1 80 ? -5.724 1.547 -7.352 1.00 98.56 80 TYR A N 1
ATOM 648 C CA . TYR A 1 80 ? -4.296 1.291 -7.540 1.00 98.56 80 TYR A CA 1
ATOM 649 C C . TYR A 1 80 ? -3.652 0.560 -6.352 1.00 98.56 80 TYR A C 1
ATOM 651 O O . TYR A 1 80 ? -2.792 -0.291 -6.591 1.00 98.56 80 TYR A O 1
ATOM 659 N N . PHE A 1 81 ? -4.095 0.787 -5.110 1.00 98.75 81 PHE A N 1
ATOM 660 C CA . PHE A 1 81 ? -3.652 -0.020 -3.966 1.00 98.75 81 PHE A CA 1
ATOM 661 C C . PHE A 1 81 ? -4.093 -1.480 -4.108 1.00 98.75 81 PHE A C 1
ATOM 663 O O . PHE A 1 81 ? -3.264 -2.372 -3.961 1.00 98.75 81 PHE A O 1
ATOM 670 N N . ASN A 1 82 ? -5.334 -1.747 -4.529 1.00 98.62 82 ASN A N 1
ATOM 671 C CA . ASN A 1 82 ? -5.780 -3.118 -4.803 1.00 98.62 82 ASN A CA 1
ATOM 672 C C . ASN A 1 82 ? -4.952 -3.786 -5.910 1.00 98.62 82 ASN A C 1
ATOM 674 O O . ASN A 1 82 ? -4.557 -4.944 -5.788 1.00 98.62 82 ASN A O 1
ATOM 678 N N . ARG A 1 83 ? -4.604 -3.055 -6.978 1.00 98.38 83 ARG A N 1
ATOM 679 C CA . ARG A 1 83 ? -3.669 -3.565 -7.998 1.00 98.38 83 ARG A CA 1
ATOM 680 C C . ARG A 1 83 ? -2.301 -3.899 -7.403 1.00 98.38 83 ARG A C 1
ATOM 682 O O . ARG A 1 83 ? -1.727 -4.921 -7.767 1.00 98.38 83 ARG A O 1
ATOM 689 N N . CYS A 1 84 ? -1.779 -3.062 -6.506 1.00 98.50 84 CYS A N 1
ATOM 690 C CA . CYS A 1 84 ? -0.523 -3.323 -5.804 1.00 98.50 84 CYS A CA 1
ATOM 691 C C . CYS A 1 84 ? -0.584 -4.629 -4.994 1.00 98.50 84 CYS A C 1
ATOM 693 O O . CYS A 1 84 ? 0.329 -5.450 -5.110 1.00 98.50 84 CYS A O 1
ATOM 695 N N . ILE A 1 85 ? -1.672 -4.859 -4.253 1.00 98.38 85 ILE A N 1
ATOM 696 C CA . ILE A 1 85 ? -1.911 -6.102 -3.501 1.00 98.38 85 ILE A CA 1
ATOM 697 C C . ILE A 1 85 ? -1.964 -7.304 -4.452 1.00 98.38 85 ILE A C 1
ATOM 699 O O . ILE A 1 85 ? -1.202 -8.252 -4.284 1.00 98.38 85 ILE A O 1
ATOM 703 N N . ILE A 1 86 ? -2.753 -7.228 -5.532 1.00 97.94 86 ILE A N 1
ATOM 704 C CA . ILE A 1 86 ? -2.853 -8.299 -6.541 1.00 97.94 86 ILE A CA 1
ATOM 705 C C . ILE A 1 86 ? -1.479 -8.648 -7.129 1.00 97.94 86 ILE A C 1
ATOM 707 O O . ILE A 1 86 ? -1.164 -9.822 -7.319 1.00 97.94 86 ILE A O 1
ATOM 711 N N . TYR A 1 87 ? -0.645 -7.652 -7.440 1.00 97.62 87 TYR A N 1
ATOM 712 C CA . TYR A 1 87 ? 0.705 -7.917 -7.940 1.00 97.62 87 TYR A CA 1
ATOM 713 C C . TYR A 1 87 ? 1.627 -8.486 -6.867 1.00 97.62 87 TYR A C 1
ATOM 715 O O . TYR A 1 87 ? 2.470 -9.311 -7.206 1.00 97.62 87 TYR A O 1
ATOM 723 N N . SER A 1 88 ? 1.483 -8.060 -5.612 1.00 97.31 88 SER A N 1
ATOM 724 C CA . SER A 1 88 ? 2.249 -8.593 -4.483 1.00 97.31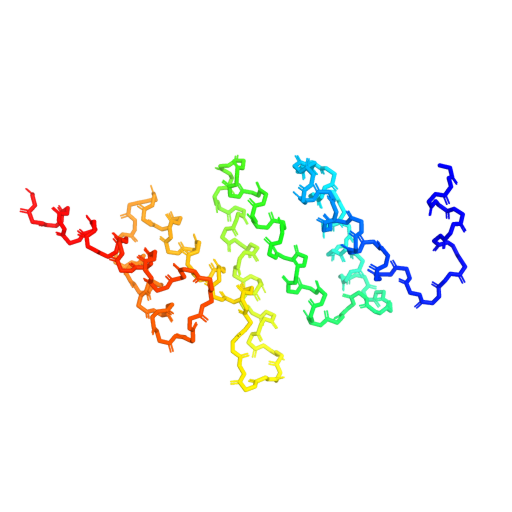 88 SER A CA 1
ATOM 725 C C . SER A 1 88 ? 1.966 -10.076 -4.275 1.00 97.31 88 SER A C 1
ATOM 727 O O . SER A 1 88 ? 2.907 -10.859 -4.279 1.00 97.31 88 SER A O 1
ATOM 729 N N . ASN A 1 89 ? 0.691 -10.465 -4.241 1.00 95.44 89 ASN A N 1
ATOM 730 C CA . ASN A 1 89 ? 0.268 -11.843 -3.967 1.00 95.44 89 ASN A CA 1
ATOM 731 C C . ASN A 1 89 ? 0.601 -12.819 -5.108 1.00 95.44 89 ASN A C 1
ATOM 733 O O . ASN A 1 89 ? 0.596 -14.029 -4.921 1.00 95.44 89 ASN A O 1
ATOM 737 N N . ARG A 1 90 ? 0.900 -12.310 -6.310 1.00 96.56 90 ARG A N 1
ATOM 738 C CA . ARG A 1 90 ? 1.348 -13.119 -7.459 1.00 96.56 90 ARG A CA 1
ATOM 739 C C . ARG A 1 90 ? 2.862 -13.315 -7.517 1.00 96.56 90 ARG A C 1
ATOM 741 O O . ARG A 1 90 ? 3.336 -14.009 -8.412 1.00 96.56 90 ARG A O 1
ATOM 748 N N . ILE A 1 91 ? 3.632 -12.645 -6.662 1.00 95.19 91 ILE A N 1
ATOM 749 C CA . ILE A 1 91 ? 5.087 -12.803 -6.600 1.00 95.19 91 ILE A CA 1
ATOM 750 C C . ILE A 1 91 ? 5.375 -13.888 -5.559 1.00 95.19 91 ILE A C 1
ATOM 752 O O . ILE A 1 91 ? 5.126 -13.630 -4.386 1.00 95.19 91 ILE A O 1
ATOM 756 N N . PRO A 1 92 ? 5.934 -15.050 -5.944 1.00 90.62 92 PRO A N 1
ATOM 757 C CA . PRO A 1 92 ? 6.384 -16.040 -4.971 1.00 90.62 92 PRO A CA 1
ATOM 758 C C . PRO A 1 92 ? 7.445 -15.413 -4.060 1.00 90.62 92 PRO A C 1
ATOM 760 O O . PRO A 1 92 ? 8.458 -14.897 -4.548 1.00 90.62 92 PRO A O 1
ATOM 763 N N . SER A 1 93 ? 7.166 -15.374 -2.761 1.00 88.50 93 SER A N 1
ATOM 764 C CA . SER A 1 93 ? 8.007 -14.782 -1.721 1.00 88.50 93 SER A CA 1
ATOM 765 C C . SER A 1 93 ? 7.592 -15.376 -0.381 1.00 88.50 93 SER A C 1
ATOM 767 O O . SER A 1 93 ? 6.396 -15.498 -0.134 1.00 88.50 93 SER A O 1
ATOM 769 N N . GLU A 1 94 ? 8.563 -15.717 0.463 1.00 78.44 94 GLU A N 1
ATOM 770 C CA . GLU A 1 94 ? 8.306 -16.157 1.843 1.00 78.44 94 GLU A CA 1
A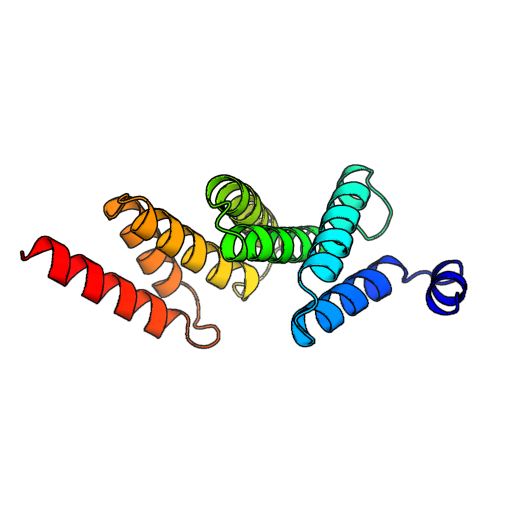TOM 771 C C . GLU A 1 94 ? 7.979 -14.979 2.770 1.00 78.44 94 GLU A C 1
ATOM 773 O O . GLU A 1 94 ? 7.375 -15.171 3.814 1.00 78.44 94 GLU A O 1
ATOM 778 N N . GLU A 1 95 ? 8.334 -13.754 2.366 1.00 88.69 95 GLU A N 1
ATOM 779 C CA . GLU A 1 95 ? 8.063 -12.538 3.136 1.00 88.69 95 GLU A CA 1
ATOM 780 C C . GLU A 1 95 ? 7.129 -11.576 2.400 1.00 88.69 95 GLU A C 1
ATOM 782 O O . GLU A 1 95 ? 7.275 -11.324 1.190 1.00 88.69 95 GLU A O 1
ATOM 787 N N . GLU A 1 96 ? 6.241 -10.931 3.158 1.00 92.31 96 GLU A N 1
ATOM 788 C CA . GLU A 1 96 ? 5.411 -9.842 2.670 1.00 92.31 96 GLU A CA 1
ATOM 789 C C . GLU A 1 96 ? 6.280 -8.642 2.295 1.00 92.31 96 GLU A C 1
ATOM 791 O O . GLU A 1 96 ? 7.183 -8.194 3.011 1.00 92.31 96 GLU A O 1
ATOM 796 N N . SER A 1 97 ? 6.004 -8.059 1.133 1.00 96.31 97 SER A N 1
ATOM 797 C CA . SER A 1 97 ? 6.689 -6.829 0.751 1.00 96.31 97 SER A CA 1
ATOM 798 C C . SER A 1 97 ? 6.114 -5.633 1.507 1.00 96.31 97 SER A C 1
ATOM 800 O O . SER A 1 97 ? 4.901 -5.526 1.636 1.00 96.31 97 SER A O 1
ATOM 802 N N . GLY A 1 98 ? 6.946 -4.649 1.859 1.00 97.19 98 GLY A N 1
ATOM 803 C CA . GLY A 1 98 ? 6.450 -3.389 2.435 1.00 97.19 98 GLY A CA 1
ATOM 804 C C . GLY A 1 98 ? 5.423 -2.657 1.555 1.00 97.19 98 GLY A C 1
ATOM 805 O O . GLY A 1 98 ? 4.597 -1.901 2.052 1.00 97.19 98 GLY A O 1
ATOM 806 N N . PHE A 1 99 ? 5.414 -2.922 0.241 1.00 97.69 99 PHE A N 1
ATOM 807 C CA . PHE A 1 99 ? 4.366 -2.440 -0.664 1.00 97.69 99 PHE A CA 1
ATOM 808 C C . PHE A 1 99 ? 2.997 -3.070 -0.388 1.00 97.69 99 PHE A C 1
ATOM 810 O O . PHE A 1 99 ? 1.999 -2.367 -0.509 1.00 97.69 99 PHE A O 1
ATOM 817 N N . LEU A 1 100 ? 2.950 -4.363 -0.051 1.00 98.38 100 LEU A N 1
ATOM 818 C CA . LEU A 1 100 ? 1.725 -5.072 0.329 1.00 98.38 100 LEU A CA 1
ATOM 819 C C . LEU A 1 100 ? 1.193 -4.475 1.631 1.00 98.38 100 LEU A C 1
ATOM 821 O O . LEU A 1 100 ? 0.125 -3.872 1.615 1.00 98.38 100 LEU A O 1
ATOM 825 N N . ILE A 1 101 ? 2.019 -4.508 2.679 1.00 98.62 101 ILE A N 1
ATOM 826 C CA . ILE A 1 101 ? 1.684 -4.040 4.031 1.00 98.62 101 ILE A CA 1
ATOM 827 C C . ILE A 1 101 ? 1.159 -2.598 4.002 1.00 98.62 101 ILE A C 1
ATOM 829 O O . ILE A 1 101 ? 0.045 -2.323 4.445 1.00 98.62 101 ILE A O 1
ATOM 833 N N . ASN A 1 102 ? 1.899 -1.672 3.381 1.00 98.44 102 ASN A N 1
ATOM 834 C CA . ASN A 1 102 ? 1.464 -0.276 3.300 1.00 98.44 102 ASN A CA 1
ATOM 835 C C . ASN A 1 102 ? 0.197 -0.094 2.454 1.00 98.44 102 ASN A C 1
ATOM 837 O O . ASN A 1 102 ? -0.611 0.781 2.754 1.00 98.44 102 ASN A O 1
ATOM 841 N N . SER A 1 103 ? 0.012 -0.878 1.384 1.00 98.69 103 SER A N 1
ATOM 842 C CA . SER A 1 103 ? -1.212 -0.784 0.574 1.00 98.69 103 SER A CA 1
ATOM 843 C C . SER A 1 103 ? -2.430 -1.236 1.373 1.00 98.69 103 SER A C 1
ATOM 845 O O . SER A 1 103 ? -3.442 -0.540 1.346 1.00 98.69 103 SER A O 1
ATOM 847 N N . THR A 1 104 ? -2.322 -2.343 2.110 1.00 98.75 104 THR A N 1
ATOM 848 C CA . THR A 1 104 ? -3.377 -2.854 2.997 1.00 98.75 104 THR A CA 1
ATOM 849 C C . THR A 1 104 ? -3.710 -1.828 4.084 1.00 98.75 104 THR A C 1
ATOM 851 O O . THR A 1 104 ? -4.869 -1.426 4.214 1.00 98.75 104 THR A O 1
ATOM 854 N N . LEU A 1 105 ? -2.693 -1.276 4.758 1.00 98.75 105 LEU A N 1
ATOM 855 C CA . LEU A 1 105 ? -2.864 -0.227 5.769 1.00 98.75 105 LEU A CA 1
ATOM 856 C C . LEU A 1 105 ? -3.577 1.015 5.209 1.00 98.75 105 LEU A C 1
ATOM 858 O O . LEU A 1 105 ? -4.504 1.546 5.824 1.00 98.75 105 LEU A O 1
ATOM 862 N N . TYR A 1 106 ? -3.172 1.491 4.027 1.00 98.62 106 TYR A N 1
ATOM 863 C CA . TYR A 1 106 ? -3.777 2.678 3.422 1.00 98.62 106 TYR A CA 1
ATOM 864 C C . TYR A 1 106 ? -5.188 2.437 2.896 1.00 98.62 106 TYR A C 1
ATOM 866 O O . TYR A 1 106 ? -5.992 3.369 2.930 1.00 98.62 106 TYR A O 1
ATOM 874 N N . ILE A 1 107 ? -5.524 1.226 2.447 1.00 98.75 107 ILE A N 1
ATOM 875 C CA . ILE A 1 107 ? -6.916 0.885 2.142 1.00 98.75 107 ILE A CA 1
ATOM 876 C C . ILE A 1 107 ? -7.757 0.977 3.418 1.00 98.75 107 ILE A C 1
ATOM 878 O O . ILE A 1 107 ? -8.787 1.651 3.388 1.00 98.75 107 ILE A O 1
ATOM 882 N N . GLY A 1 108 ? -7.297 0.404 4.537 1.00 98.44 108 GLY A N 1
ATOM 883 C CA . GLY A 1 108 ? -7.967 0.532 5.836 1.00 98.44 108 GLY A CA 1
ATOM 884 C C . GLY A 1 108 ? -8.205 1.995 6.227 1.00 98.44 108 GLY A C 1
ATOM 885 O O . GLY A 1 108 ? -9.339 2.394 6.493 1.00 98.44 108 GLY A O 1
ATOM 886 N N . ALA A 1 109 ? -7.171 2.834 6.113 1.00 98.19 109 ALA A N 1
ATOM 887 C CA . ALA A 1 109 ? -7.261 4.269 6.397 1.00 98.19 109 ALA A CA 1
ATOM 888 C C . ALA A 1 109 ? -8.257 5.015 5.492 1.00 98.19 109 ALA A C 1
ATOM 890 O O . ALA A 1 109 ? -8.971 5.910 5.949 1.00 98.19 109 ALA A O 1
ATOM 891 N N . ILE A 1 110 ? -8.328 4.656 4.208 1.00 98.31 110 ILE A N 1
ATOM 892 C CA . ILE A 1 110 ? -9.304 5.237 3.278 1.00 98.31 110 ILE A CA 1
ATOM 893 C C . ILE A 1 110 ? -10.728 4.799 3.641 1.00 98.31 110 ILE A C 1
ATOM 895 O O . ILE A 1 110 ? -11.645 5.618 3.605 1.00 98.31 110 ILE A O 1
ATOM 899 N N . LYS A 1 111 ? -10.928 3.528 4.004 1.00 97.75 111 LYS A N 1
ATOM 900 C CA . LYS A 1 111 ? -12.237 3.003 4.416 1.00 97.75 111 LYS A CA 1
ATOM 901 C C . LYS A 1 111 ? -12.730 3.679 5.693 1.00 97.75 111 LYS A C 1
ATOM 903 O O . LYS A 1 111 ? -13.877 4.115 5.715 1.00 97.75 111 LYS A O 1
ATOM 908 N N . ASP A 1 112 ? -11.857 3.865 6.682 1.00 96.12 112 ASP A N 1
ATOM 909 C CA . ASP A 1 112 ? -12.149 4.630 7.903 1.00 96.12 112 ASP A CA 1
ATOM 910 C C . ASP A 1 112 ? -12.586 6.060 7.561 1.00 96.12 112 ASP A C 1
ATOM 912 O O . ASP A 1 112 ? -13.667 6.492 7.956 1.00 96.12 112 ASP A O 1
ATOM 916 N N . LYS A 1 113 ? -11.814 6.762 6.718 1.00 94.75 113 LYS A N 1
ATOM 917 C CA . LYS A 1 113 ? -12.154 8.123 6.272 1.00 94.75 113 LYS A CA 1
ATOM 918 C C . LYS A 1 113 ? -13.511 8.202 5.559 1.00 94.75 113 LYS A C 1
ATOM 920 O O . LYS A 1 113 ? -14.188 9.219 5.664 1.00 94.75 113 LYS A O 1
ATOM 925 N N . ASN A 1 114 ? -13.910 7.139 4.866 1.00 95.19 114 ASN A N 1
ATOM 926 C CA . ASN A 1 114 ? -15.193 7.044 4.171 1.00 95.19 114 ASN A CA 1
ATOM 927 C C . ASN A 1 114 ? -16.336 6.513 5.064 1.00 95.19 114 ASN A C 1
ATOM 929 O O . ASN A 1 114 ? -17.396 6.177 4.541 1.00 95.19 114 ASN A O 1
ATOM 933 N N . GLY A 1 115 ? -16.133 6.386 6.381 1.00 94.75 115 GLY A N 1
ATOM 934 C CA . GLY A 1 115 ? -17.146 5.904 7.328 1.00 94.75 115 GLY A CA 1
ATOM 935 C C . GLY A 1 115 ? -17.381 4.389 7.302 1.00 94.75 115 GLY A C 1
ATOM 936 O O . GLY A 1 115 ? -18.294 3.887 7.951 1.00 94.75 115 GLY A O 1
ATOM 937 N N . LYS A 1 116 ? -16.564 3.634 6.562 1.00 96.75 116 LYS A N 1
ATOM 938 C CA . LYS A 1 116 ? -16.678 2.177 6.393 1.00 96.75 116 LYS A CA 1
ATOM 939 C C . LYS A 1 116 ? -15.855 1.456 7.459 1.00 96.75 116 LYS A C 1
ATOM 941 O O . LYS A 1 116 ? -14.863 0.796 7.150 1.00 96.75 116 LYS A O 1
ATOM 946 N N . TYR A 1 117 ? -16.237 1.628 8.721 1.00 95.81 117 TYR A N 1
ATOM 947 C CA . TYR A 1 117 ? -15.413 1.227 9.866 1.00 95.81 117 TYR A CA 1
ATOM 948 C C . TYR A 1 117 ? -15.181 -0.282 9.959 1.00 95.81 117 TYR A C 1
ATOM 950 O O . TYR A 1 117 ? -14.049 -0.700 10.178 1.00 95.81 117 TYR A O 1
ATOM 958 N N . ASP A 1 118 ? -16.202 -1.106 9.721 1.00 96.12 118 ASP A N 1
ATOM 959 C CA . ASP A 1 118 ? -16.037 -2.563 9.797 1.00 96.12 118 ASP A CA 1
ATOM 960 C C . ASP A 1 118 ? -15.147 -3.104 8.669 1.00 96.12 118 ASP A C 1
ATOM 962 O O . ASP A 1 118 ? -14.410 -4.068 8.865 1.00 96.12 118 ASP A O 1
ATOM 966 N N . GLU A 1 119 ? -15.155 -2.463 7.494 1.00 97.19 119 GLU A N 1
ATOM 967 C CA . GLU A 1 119 ? -14.181 -2.767 6.440 1.00 97.19 119 GLU A CA 1
ATOM 968 C C . GLU A 1 119 ? -12.771 -2.328 6.854 1.00 97.19 119 GLU A C 1
ATOM 970 O O . GLU A 1 119 ? -11.819 -3.075 6.652 1.00 97.19 119 GLU A O 1
ATOM 975 N N . ALA A 1 120 ? -12.624 -1.141 7.451 1.00 98.19 120 ALA A N 1
ATOM 976 C CA . ALA A 1 120 ? -11.330 -0.628 7.899 1.00 98.19 120 ALA A CA 1
ATOM 977 C C . ALA A 1 120 ? -10.673 -1.536 8.950 1.00 98.19 120 ALA A C 1
ATOM 979 O O . ALA A 1 120 ? -9.494 -1.856 8.816 1.00 98.19 120 ALA A O 1
ATOM 980 N N . ILE A 1 121 ? -11.448 -2.002 9.936 1.00 98.19 121 ILE A N 1
ATOM 981 C CA . ILE A 1 121 ? -10.988 -2.920 10.989 1.00 98.19 121 ILE A CA 1
ATOM 982 C C . ILE A 1 121 ? -10.411 -4.202 10.382 1.00 98.19 121 ILE A C 1
ATOM 984 O O . ILE A 1 121 ? -9.331 -4.627 10.783 1.00 98.19 121 ILE A O 1
ATOM 988 N N . LYS A 1 122 ? -11.076 -4.786 9.374 1.00 98.38 122 LYS A N 1
ATOM 989 C CA . LYS A 1 122 ? -10.567 -5.982 8.680 1.00 98.38 122 LYS A CA 1
ATOM 990 C C . LYS A 1 122 ? -9.180 -5.743 8.087 1.00 98.38 122 LYS A C 1
ATOM 992 O O . LYS A 1 122 ? -8.290 -6.552 8.303 1.00 98.38 122 LYS A O 1
ATOM 997 N N . TYR A 1 123 ? -8.984 -4.617 7.398 1.00 98.62 123 TYR A N 1
ATOM 998 C CA . TYR A 1 123 ? -7.688 -4.279 6.805 1.00 98.62 123 TYR A CA 1
ATOM 999 C C . TYR A 1 123 ? -6.602 -3.995 7.848 1.00 98.62 123 TYR A C 1
ATOM 1001 O O . TYR A 1 123 ? -5.445 -4.332 7.620 1.00 98.62 123 TYR A O 1
ATOM 1009 N N . TYR A 1 124 ? -6.938 -3.374 8.980 1.00 98.62 124 TYR A N 1
ATOM 1010 C CA . TYR A 1 124 ? -5.962 -3.155 10.050 1.00 98.62 124 TYR A CA 1
ATOM 1011 C C . TYR A 1 124 ? -5.548 -4.466 10.719 1.00 98.62 124 TYR A C 1
ATOM 1013 O O . TYR A 1 124 ? -4.359 -4.670 10.932 1.00 98.62 124 TYR A O 1
ATOM 1021 N N . ASN A 1 125 ? -6.490 -5.378 10.967 1.00 98.62 125 ASN A N 1
ATOM 1022 C CA . ASN A 1 125 ? -6.171 -6.713 11.475 1.00 98.62 125 ASN A CA 1
ATOM 1023 C C . ASN A 1 125 ? -5.324 -7.512 10.478 1.00 98.62 125 ASN A C 1
ATOM 1025 O O . ASN A 1 125 ? -4.339 -8.115 10.879 1.00 98.62 125 ASN A O 1
ATOM 1029 N N . GLU A 1 126 ? -5.628 -7.435 9.178 1.00 98.38 126 GLU A N 1
ATOM 1030 C CA . GLU A 1 126 ? -4.806 -8.065 8.135 1.00 98.38 126 GLU A CA 1
ATOM 1031 C C . GLU A 1 126 ? -3.353 -7.551 8.176 1.00 98.38 126 GLU A C 1
ATOM 1033 O O . GLU A 1 126 ? -2.417 -8.324 8.011 1.00 98.38 126 GLU A O 1
ATOM 1038 N N . VAL A 1 127 ? -3.127 -6.256 8.446 1.00 98.69 127 VAL A N 1
ATOM 1039 C CA . VAL A 1 127 ? -1.768 -5.703 8.628 1.00 98.69 127 VAL A CA 1
ATOM 1040 C C . VAL A 1 127 ? -1.062 -6.297 9.851 1.00 98.69 127 VAL A C 1
ATOM 1042 O O . VAL A 1 127 ? 0.146 -6.517 9.788 1.00 98.69 127 VAL A O 1
ATOM 1045 N N . LEU A 1 128 ? -1.788 -6.564 10.939 1.00 98.56 128 LEU A N 1
ATOM 1046 C CA . LEU A 1 128 ? -1.237 -7.167 12.160 1.00 98.56 128 LEU A CA 1
ATOM 1047 C C . LEU A 1 128 ? -0.893 -8.654 11.990 1.00 98.56 128 LEU A C 1
ATOM 1049 O O . LEU A 1 128 ? -0.025 -9.161 12.693 1.00 98.56 128 LEU A O 1
ATOM 1053 N N . GLU A 1 129 ? -1.530 -9.340 11.041 1.00 98.00 129 GLU A N 1
ATOM 1054 C CA . GLU A 1 129 ? -1.201 -10.723 10.669 1.00 98.00 129 GLU A CA 1
ATOM 1055 C C . GLU A 1 129 ? 0.052 -10.819 9.779 1.00 98.00 129 GLU A C 1
ATOM 1057 O O . GLU A 1 129 ? 0.659 -11.884 9.680 1.00 98.00 129 GLU A O 1
ATOM 1062 N N . MET A 1 130 ? 0.462 -9.717 9.140 1.00 97.62 130 MET A N 1
ATOM 1063 C CA . MET A 1 130 ? 1.704 -9.638 8.361 1.00 97.62 130 MET A CA 1
ATOM 1064 C C . MET A 1 130 ? 2.902 -9.316 9.256 1.00 97.62 130 MET A C 1
ATOM 1066 O O . MET A 1 130 ? 2.760 -8.778 10.355 1.00 97.62 130 MET A O 1
ATOM 1070 N N . ARG A 1 131 ? 4.123 -9.552 8.759 1.00 97.06 131 ARG A N 1
ATOM 1071 C CA . ARG A 1 131 ? 5.335 -9.082 9.448 1.00 97.06 131 ARG A CA 1
ATOM 1072 C C . ARG A 1 131 ? 5.342 -7.559 9.621 1.00 97.06 131 ARG A C 1
ATOM 1074 O O . ARG A 1 131 ? 4.849 -6.821 8.766 1.00 97.06 131 ARG A O 1
ATOM 1081 N N . GLU A 1 132 ? 6.035 -7.084 10.651 1.00 97.38 132 GLU A N 1
ATOM 1082 C CA . GLU A 1 132 ? 6.201 -5.648 10.850 1.00 97.38 132 GLU A CA 1
ATOM 1083 C C . GLU A 1 132 ? 7.078 -5.018 9.752 1.00 97.38 132 GLU A C 1
ATOM 1085 O O . GLU A 1 132 ? 8.131 -5.541 9.356 1.00 97.38 132 GLU A O 1
ATOM 1090 N N . PHE A 1 133 ? 6.649 -3.864 9.244 1.00 97.50 133 PHE A N 1
ATOM 1091 C CA . PHE A 1 133 ? 7.392 -3.067 8.278 1.00 97.50 133 PHE A CA 1
ATOM 1092 C C . PHE A 1 133 ? 7.334 -1.578 8.628 1.00 97.50 133 PHE A C 1
ATOM 1094 O O . PHE A 1 133 ? 6.356 -0.878 8.364 1.00 97.50 133 PHE A O 1
ATOM 1101 N N . GLY A 1 134 ? 8.442 -1.064 9.164 1.00 96.31 134 GLY A N 1
ATOM 1102 C CA . GLY A 1 134 ? 8.511 0.315 9.632 1.00 96.31 134 GLY A CA 1
ATOM 1103 C C . GLY A 1 134 ? 7.768 0.465 10.954 1.00 96.31 134 GLY A C 1
ATOM 1104 O O . GLY A 1 134 ? 8.312 0.091 11.983 1.00 96.31 134 GLY A O 1
ATOM 1105 N N . ASN A 1 135 ? 6.573 1.048 10.908 1.00 97.00 135 ASN A N 1
ATOM 1106 C CA . ASN A 1 135 ? 5.686 1.254 12.056 1.00 97.00 135 ASN A CA 1
ATOM 1107 C C . ASN A 1 135 ? 4.247 0.792 11.750 1.00 97.00 135 ASN A C 1
ATOM 1109 O O . ASN A 1 135 ? 3.280 1.407 12.207 1.00 97.00 135 ASN A O 1
ATOM 1113 N N . SER A 1 136 ? 4.097 -0.218 10.891 1.00 98.19 136 SER A N 1
ATOM 1114 C CA . SER A 1 136 ? 2.803 -0.675 10.381 1.00 98.19 136 SER A CA 1
ATOM 1115 C C . SER A 1 136 ? 1.874 -1.190 11.477 1.00 98.19 136 SER A C 1
ATOM 1117 O O . SER A 1 136 ? 0.705 -0.804 11.485 1.00 98.19 136 SER A O 1
ATOM 1119 N N . HIS A 1 137 ? 2.380 -1.996 12.410 1.00 98.56 137 HIS A N 1
ATOM 1120 C CA . HIS A 1 137 ? 1.615 -2.567 13.517 1.00 98.56 137 HIS A CA 1
ATOM 1121 C C . HIS A 1 137 ? 1.163 -1.467 14.463 1.00 98.56 137 HIS A C 1
ATOM 1123 O O . HIS A 1 137 ? -0.035 -1.308 14.673 1.00 98.56 137 HIS A O 1
ATOM 1129 N N . SER A 1 138 ? 2.083 -0.609 14.914 1.00 98.38 138 SER A N 1
ATOM 1130 C CA . SER A 1 138 ? 1.733 0.506 15.804 1.00 98.38 138 SER A CA 1
ATOM 1131 C C . SER A 1 138 ? 0.711 1.466 15.178 1.00 98.38 138 SER A C 1
ATOM 1133 O O . SER A 1 138 ? -0.154 2.000 15.873 1.00 98.38 138 SER A O 1
ATOM 1135 N N . LEU A 1 139 ? 0.777 1.698 13.860 1.00 98.38 139 LEU A N 1
ATOM 1136 C CA . LEU A 1 139 ? -0.233 2.490 13.152 1.00 98.38 139 LEU A CA 1
ATOM 1137 C C . LEU A 1 139 ? -1.588 1.776 13.092 1.00 98.38 139 LEU A C 1
ATOM 1139 O O . LEU A 1 139 ? -2.611 2.419 13.325 1.00 98.38 139 LEU A O 1
ATOM 1143 N N . ALA A 1 140 ? -1.606 0.479 12.779 1.00 98.38 140 ALA A N 1
ATOM 1144 C CA . ALA A 1 140 ? -2.829 -0.317 12.726 1.00 98.38 140 ALA A CA 1
ATOM 1145 C C . ALA A 1 140 ? -3.519 -0.378 14.099 1.00 98.38 140 ALA A C 1
ATOM 1147 O O . ALA A 1 140 ? -4.706 -0.067 14.191 1.00 98.38 140 ALA A O 1
ATOM 1148 N N . GLU A 1 141 ? -2.770 -0.661 15.166 1.00 98.50 141 GLU A N 1
ATOM 1149 C CA . GLU A 1 141 ? -3.252 -0.646 16.555 1.00 98.50 141 GLU A CA 1
ATOM 1150 C C . GLU A 1 141 ? -3.829 0.719 16.941 1.00 98.50 141 GLU A C 1
ATOM 1152 O O . GLU A 1 141 ? -4.939 0.805 17.462 1.00 98.50 141 GLU A O 1
ATOM 1157 N N . SER A 1 142 ? -3.122 1.811 16.622 1.00 98.19 142 SER A N 1
ATOM 1158 C CA . SER A 1 142 ? -3.605 3.169 16.900 1.00 98.19 142 SER A CA 1
ATOM 1159 C C . SER A 1 142 ? -4.913 3.488 16.166 1.00 98.19 142 SER A C 1
ATOM 1161 O O . SER A 1 142 ? -5.788 4.170 16.710 1.00 98.19 142 SER A O 1
ATOM 1163 N N . TYR A 1 143 ? -5.073 3.010 14.930 1.00 97.69 143 TYR A N 1
ATOM 1164 C CA . TYR A 1 143 ? -6.315 3.195 14.186 1.00 97.69 143 TYR A CA 1
ATOM 1165 C C . TYR A 1 143 ? -7.464 2.346 14.735 1.00 97.69 143 TYR A C 1
ATOM 1167 O O . TYR A 1 143 ? -8.586 2.852 14.788 1.00 97.69 143 TYR A O 1
ATOM 1175 N N . LEU A 1 144 ? -7.197 1.115 15.177 1.00 98.06 144 LEU A N 1
ATOM 1176 C CA . LEU A 1 144 ? -8.180 0.252 15.839 1.00 98.06 144 LEU A CA 1
ATOM 1177 C C . LEU A 1 144 ? -8.665 0.869 17.157 1.00 98.06 144 LEU A C 1
ATOM 1179 O O . LEU A 1 144 ? -9.863 1.104 17.301 1.00 98.06 144 LEU A O 1
ATOM 1183 N N . ASP A 1 145 ? -7.750 1.271 18.043 1.00 97.06 145 ASP A N 1
ATOM 1184 C CA . ASP A 1 145 ? -8.077 1.926 19.321 1.00 97.06 145 ASP A CA 1
ATOM 1185 C C . ASP A 1 145 ? -8.938 3.186 19.119 1.00 97.06 145 ASP A C 1
ATOM 1187 O O . ASP A 1 145 ? -9.923 3.427 19.825 1.00 97.06 145 ASP A O 1
ATOM 1191 N N . ARG A 1 146 ? -8.627 3.986 18.090 1.00 95.75 146 ARG A N 1
ATOM 1192 C CA . ARG A 1 146 ? -9.448 5.148 17.729 1.00 95.75 146 ARG A CA 1
ATOM 1193 C C . ARG A 1 146 ? -10.865 4.752 17.307 1.00 95.75 146 ARG A C 1
ATOM 1195 O O . ARG A 1 146 ? -11.806 5.479 17.632 1.00 95.75 146 ARG A O 1
ATOM 1202 N N . LEU A 1 147 ? -11.024 3.679 16.533 1.00 94.62 147 LEU A N 1
ATOM 1203 C CA . LEU A 1 147 ? -12.334 3.210 16.075 1.00 94.62 147 LEU A CA 1
ATOM 1204 C C . LEU A 1 147 ? -13.158 2.625 17.225 1.00 94.62 147 LEU A C 1
ATOM 1206 O O . LEU A 1 147 ? -14.348 2.929 17.315 1.00 94.62 147 LEU A O 1
ATOM 1210 N N . ASP A 1 148 ? -12.533 1.894 18.142 1.00 91.81 148 ASP A N 1
ATOM 1211 C CA . ASP A 1 148 ? -13.201 1.346 19.325 1.00 91.81 148 ASP A CA 1
ATOM 1212 C C . ASP A 1 148 ? -13.731 2.465 20.227 1.00 91.81 148 ASP A C 1
ATOM 1214 O O . ASP A 1 148 ? -14.913 2.490 20.575 1.00 91.81 148 ASP A O 1
ATOM 1218 N N . LYS A 1 149 ? -12.914 3.494 20.482 1.00 91.31 149 LYS A N 1
ATOM 1219 C CA . LYS A 1 149 ? -13.334 4.695 21.229 1.00 91.31 149 LYS A CA 1
ATOM 1220 C C . LYS A 1 149 ? -14.491 5.456 20.578 1.00 91.31 149 LYS A C 1
ATOM 1222 O O . LYS A 1 149 ? -15.221 6.153 21.279 1.00 91.31 149 LYS A O 1
ATOM 1227 N N . ARG A 1 150 ? -14.656 5.371 19.252 1.00 85.94 150 ARG A N 1
ATOM 1228 C CA . ARG A 1 150 ? -15.805 5.967 18.544 1.00 85.94 150 ARG A CA 1
ATOM 1229 C C . ARG A 1 150 ? -17.074 5.137 18.704 1.00 85.94 150 ARG A C 1
ATOM 1231 O O . ARG A 1 150 ? -18.137 5.734 18.759 1.00 85.94 150 ARG A O 1
ATOM 1238 N N . LYS A 1 151 ? -16.971 3.805 18.775 1.00 75.81 151 LYS A N 1
ATOM 1239 C CA . LYS A 1 151 ? -18.119 2.906 18.996 1.00 75.81 151 LYS A CA 1
ATOM 1240 C C . LYS A 1 151 ? -18.685 3.008 20.419 1.00 75.81 151 LYS A C 1
ATOM 1242 O O . LYS A 1 151 ? -19.848 2.692 20.627 1.00 75.81 151 LYS A O 1
ATOM 1247 N N . MET A 1 152 ? -17.867 3.432 21.385 1.00 69.00 152 MET A N 1
ATOM 1248 C CA . MET A 1 152 ? -18.262 3.608 22.791 1.00 69.00 152 MET A CA 1
ATOM 1249 C C . MET A 1 152 ? -18.933 4.960 23.105 1.00 69.00 152 MET A C 1
ATOM 1251 O O . MET A 1 152 ? -19.309 5.183 24.255 1.00 69.00 152 MET A O 1
ATOM 1255 N N . LYS A 1 153 ? -19.033 5.871 22.131 1.00 57.38 153 LYS A N 1
ATOM 1256 C CA . LYS A 1 153 ? -19.719 7.166 22.260 1.00 57.38 153 LYS A CA 1
ATOM 1257 C C . LYS A 1 153 ? -21.065 7.123 21.559 1.00 57.38 153 LYS A C 1
ATOM 1259 O O . LYS A 1 153 ? -21.992 7.761 22.098 1.00 57.38 153 LYS A O 1
#

Radius of gyration: 17.16 Å; chains: 1; bounding box: 41×33×48 Å

Sequence (153 aa):
PYYEILTSSLPKKQVCERWHGRIAIKKGYWITADSIFKNVLVKAKQNLTGYNKLKVKREAAYYVANNYKITSQLDSALVYFNRCIIYSNRIPSEEESGFLINSTLYIGAIKDKNGKYDEAIKYYNEVLEMREFGNSHSLAESYLDRLDKRKMK

pLDDT: mean 90.86, std 13.63, range [38.0, 98.75]

Secondary structure (DSSP, 8-state):
-HHHHHHSS-TTHHHHHHHHHHHHHHTT-HHHHHHHHHHHHHHHHTT-TTTTSHHHHHHHHHHHHHHHHHTT-HHHHHHHHHHHHHHHHTS--SS--HHHHHHHHHHHHHHHHTT-HHHHHHHHHHHHHSPP-TTHHHHHHHHHHHHHHHHT-

Foldseek 3Di:
DVLVVVLPPDPCNLVSLVVVLVVCVVVVVLVSNLVSLVVLCVCLVVVPPPSVQLVNLLVSLLSNLVSCVVVVVLVSSLVSLVSNLVSQVPDDDPARDPSNLVSLQVNLVSCVVVVNNVSSLVSLVVSVVHDDDDCSVVSSVVSVVVSVVVVVD